Protein AF-A0A1B9SFM1-F1 (afdb_monomer_lite)

Structure (mmCIF, N/CA/C/O backbone):
data_AF-A0A1B9SFM1-F1
#
_entry.id   AF-A0A1B9SFM1-F1
#
loop_
_atom_site.group_PDB
_atom_site.id
_atom_site.type_symbol
_atom_site.label_atom_id
_atom_site.label_alt_id
_atom_site.label_comp_id
_atom_site.label_asym_id
_atom_site.label_entity_id
_atom_site.label_seq_id
_atom_site.pdbx_PDB_ins_code
_atom_site.Cartn_x
_atom_site.Cartn_y
_atom_site.Cartn_z
_atom_site.occupancy
_atom_site.B_iso_or_equiv
_atom_site.auth_seq_id
_atom_site.auth_comp_id
_atom_site.auth_asym_id
_atom_site.auth_atom_id
_atom_site.pdbx_PDB_model_num
ATOM 1 N N . MET A 1 1 ? 31.042 -13.560 -20.410 1.00 67.19 1 MET A N 1
ATOM 2 C CA . MET A 1 1 ? 30.316 -13.200 -19.174 1.00 67.19 1 MET A CA 1
ATOM 3 C C . MET A 1 1 ? 29.667 -11.854 -19.402 1.00 67.19 1 MET A C 1
ATOM 5 O O . MET A 1 1 ? 30.381 -10.894 -19.670 1.00 67.19 1 MET A O 1
ATOM 9 N N . ILE A 1 2 ? 28.341 -11.793 -19.347 1.00 77.81 2 ILE A N 1
ATOM 10 C CA . ILE A 1 2 ? 27.628 -10.525 -19.481 1.00 77.81 2 ILE A CA 1
ATOM 11 C C . ILE A 1 2 ? 27.654 -9.755 -18.160 1.00 77.81 2 ILE A C 1
ATOM 13 O O . ILE A 1 2 ? 27.428 -10.318 -17.088 1.00 77.81 2 ILE A O 1
ATOM 17 N N . ASN A 1 3 ? 27.906 -8.449 -18.238 1.00 79.50 3 ASN A N 1
ATOM 18 C CA . ASN A 1 3 ? 27.821 -7.561 -17.091 1.00 79.50 3 ASN A CA 1
ATOM 19 C C . ASN A 1 3 ? 26.447 -6.874 -17.039 1.00 79.50 3 ASN A C 1
ATOM 21 O O . ASN A 1 3 ? 26.189 -5.931 -17.780 1.00 79.50 3 ASN A O 1
ATOM 25 N N . VAL A 1 4 ? 25.582 -7.326 -16.129 1.00 80.69 4 VAL A N 1
ATOM 26 C CA . VAL A 1 4 ? 24.249 -6.737 -15.886 1.00 80.69 4 VAL A CA 1
ATOM 27 C C . VAL A 1 4 ? 24.210 -5.824 -14.656 1.00 80.69 4 VAL A C 1
ATOM 29 O O . VAL A 1 4 ? 23.138 -5.405 -14.230 1.00 80.69 4 VAL A O 1
ATOM 32 N N . SER A 1 5 ? 25.363 -5.496 -14.062 1.00 80.75 5 SER A N 1
ATOM 33 C CA . SER A 1 5 ? 25.424 -4.677 -12.838 1.00 80.75 5 SER A CA 1
ATOM 34 C C . SER A 1 5 ? 24.881 -3.252 -13.022 1.00 80.75 5 SER A C 1
ATOM 36 O O . SER A 1 5 ? 24.390 -2.665 -12.061 1.00 80.75 5 SER A O 1
ATOM 38 N N . GLY A 1 6 ? 24.881 -2.728 -14.255 1.00 82.44 6 GLY A N 1
ATOM 39 C CA . GLY A 1 6 ? 24.224 -1.463 -14.612 1.00 82.44 6 GLY A CA 1
ATOM 40 C C . GLY A 1 6 ? 22.688 -1.509 -14.586 1.00 82.44 6 GLY A C 1
ATOM 41 O O . GLY A 1 6 ? 22.049 -0.458 -14.613 1.00 82.44 6 GLY A O 1
ATOM 42 N N . PHE A 1 7 ? 22.091 -2.703 -14.488 1.00 88.50 7 PHE A N 1
ATOM 43 C CA . PHE A 1 7 ? 20.642 -2.937 -14.498 1.00 88.50 7 PHE A CA 1
ATOM 44 C C . PHE A 1 7 ? 20.232 -3.773 -13.274 1.00 88.50 7 PHE A C 1
ATOM 46 O O . PHE A 1 7 ? 19.912 -4.959 -13.392 1.00 88.50 7 PHE A O 1
ATOM 53 N N . PRO A 1 8 ? 20.287 -3.201 -12.059 1.00 86.75 8 PRO A N 1
ATOM 54 C CA . PRO A 1 8 ? 20.156 -3.966 -10.820 1.00 86.75 8 PRO A CA 1
ATOM 55 C C . PRO A 1 8 ? 18.797 -4.665 -10.654 1.00 86.75 8 PRO A C 1
ATOM 57 O O . PRO A 1 8 ? 18.738 -5.746 -10.062 1.00 86.75 8 PRO A O 1
ATOM 60 N N . LEU A 1 9 ? 17.695 -4.102 -11.168 1.00 87.81 9 LEU A N 1
ATOM 61 C CA . LEU A 1 9 ? 16.378 -4.747 -11.099 1.00 87.81 9 LEU A CA 1
ATOM 62 C C . LEU A 1 9 ? 16.277 -5.908 -12.093 1.00 87.81 9 LEU A C 1
ATOM 64 O O . LEU A 1 9 ? 15.710 -6.953 -11.758 1.00 87.81 9 LEU A O 1
ATOM 68 N N . CYS A 1 10 ? 16.862 -5.748 -13.279 1.00 88.56 10 CYS A N 1
ATOM 69 C CA . CYS A 1 10 ? 16.980 -6.817 -14.269 1.00 88.56 10 CYS A CA 1
ATOM 70 C C . CYS A 1 10 ? 17.869 -7.957 -13.748 1.00 88.56 10 CYS A C 1
ATOM 72 O O . CYS A 1 10 ? 17.460 -9.116 -13.772 1.00 88.56 10 CYS A O 1
ATOM 74 N N . ALA A 1 11 ? 19.030 -7.631 -13.171 1.00 88.62 11 ALA A N 1
ATOM 75 C CA . ALA A 1 11 ? 19.948 -8.592 -12.561 1.00 88.62 11 ALA A CA 1
ATOM 76 C C . ALA A 1 11 ? 19.269 -9.417 -11.458 1.00 88.62 11 ALA A C 1
ATOM 78 O O . ALA A 1 11 ? 19.386 -10.643 -11.425 1.00 88.62 11 ALA A O 1
ATOM 79 N N . LYS A 1 12 ? 18.489 -8.760 -10.590 1.00 87.12 12 LYS A N 1
ATOM 80 C CA . LYS A 1 12 ? 17.717 -9.433 -9.539 1.00 87.12 12 LYS A CA 1
ATOM 81 C C . LYS A 1 12 ? 16.705 -10.429 -10.113 1.00 87.12 12 LYS A C 1
ATOM 83 O O . LYS A 1 12 ? 16.566 -11.525 -9.579 1.00 87.12 12 LYS A O 1
ATOM 88 N N . ARG A 1 13 ? 15.997 -10.075 -11.191 1.00 88.19 13 ARG A N 1
ATOM 89 C CA . ARG A 1 13 ? 15.049 -10.988 -11.860 1.00 88.19 13 ARG A CA 1
ATOM 90 C C . ARG A 1 13 ? 15.750 -12.189 -12.484 1.00 88.19 13 ARG A C 1
ATOM 92 O O . ARG A 1 13 ? 15.337 -13.317 -12.237 1.00 88.19 13 ARG A O 1
ATOM 99 N N . LEU A 1 14 ? 16.845 -11.953 -13.200 1.00 88.38 14 LEU A N 1
ATOM 100 C CA . LEU A 1 14 ? 17.665 -13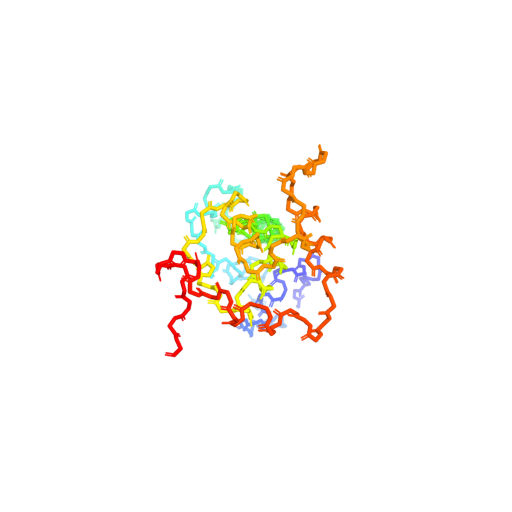.011 -13.794 1.00 88.38 14 LEU A CA 1
ATOM 101 C C . LEU A 1 14 ? 18.192 -13.987 -12.732 1.00 88.38 14 LEU A C 1
ATOM 103 O O . LEU A 1 14 ? 18.195 -15.198 -12.947 1.00 88.38 1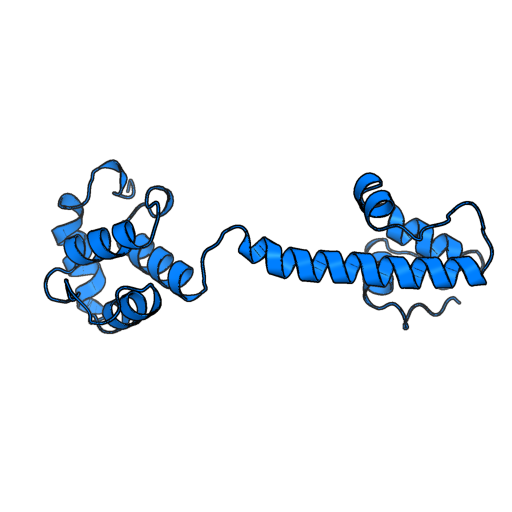4 LEU A O 1
ATOM 107 N N . GLN A 1 15 ? 18.562 -13.480 -11.553 1.00 87.50 15 GLN A N 1
ATOM 108 C CA . GLN A 1 15 ? 18.954 -14.314 -10.417 1.00 87.50 15 GLN A CA 1
ATOM 109 C C . GLN A 1 15 ? 17.805 -15.214 -9.931 1.00 87.50 15 GLN A C 1
ATOM 111 O O . GLN A 1 15 ? 18.026 -16.400 -9.688 1.00 87.50 15 GLN A O 1
ATOM 116 N N . PHE A 1 16 ? 16.579 -14.688 -9.817 1.00 85.25 16 PHE A N 1
ATOM 117 C CA . PHE A 1 16 ? 15.404 -15.492 -9.444 1.00 85.25 16 PHE A CA 1
ATOM 118 C C . PHE A 1 16 ? 15.078 -16.574 -10.475 1.00 85.25 16 PHE A C 1
ATOM 120 O O . PHE A 1 16 ? 14.737 -17.692 -10.095 1.00 85.25 16 PHE A O 1
ATOM 127 N N . GLN A 1 17 ? 15.249 -16.268 -11.760 1.00 83.25 17 GLN A N 1
ATOM 128 C CA . GLN A 1 17 ? 15.082 -17.218 -12.861 1.00 83.25 17 GLN A CA 1
ATOM 129 C C . GLN A 1 17 ? 16.256 -18.205 -12.990 1.00 83.25 17 GLN A C 1
ATOM 131 O O . GLN A 1 17 ? 16.238 -19.075 -13.857 1.00 83.25 17 GLN A O 1
ATOM 136 N N . ARG A 1 18 ? 17.282 -18.097 -12.128 1.00 84.69 18 ARG A N 1
ATOM 137 C CA . ARG A 1 18 ? 18.510 -18.910 -12.166 1.00 84.69 18 ARG A CA 1
ATOM 138 C C . ARG A 1 18 ? 19.228 -18.839 -13.523 1.00 84.69 18 ARG A C 1
ATOM 140 O O . ARG A 1 18 ? 19.833 -19.819 -13.960 1.00 84.69 18 ARG A O 1
ATOM 147 N N . ALA A 1 19 ? 19.176 -17.680 -14.181 1.00 83.12 19 ALA A N 1
ATOM 148 C CA . ALA A 1 19 ? 19.835 -17.462 -15.462 1.00 83.12 19 ALA A CA 1
ATOM 149 C C . ALA A 1 19 ? 21.360 -17.619 -15.332 1.00 83.12 19 ALA A C 1
ATOM 151 O O . ALA A 1 19 ? 21.994 -17.077 -14.421 1.00 83.12 19 ALA A O 1
ATOM 152 N N . LYS A 1 20 ? 21.970 -18.353 -16.267 1.00 84.94 20 LYS A N 1
ATOM 153 C CA . LYS A 1 20 ? 23.420 -18.586 -16.303 1.00 84.94 20 LYS A CA 1
ATOM 154 C C . LYS A 1 20 ? 24.131 -17.442 -17.031 1.00 84.94 20 LYS A C 1
ATOM 156 O O . LYS A 1 20 ? 24.440 -17.545 -18.209 1.00 84.94 20 LYS A O 1
ATOM 161 N N . LEU A 1 21 ? 24.436 -16.358 -16.318 1.00 82.38 21 LEU A N 1
ATOM 162 C CA . LEU A 1 21 ? 25.107 -15.165 -16.880 1.00 82.38 21 LEU A CA 1
ATOM 163 C C . LEU A 1 21 ? 26.570 -15.402 -17.314 1.00 82.38 21 LEU A C 1
ATOM 165 O O . LEU A 1 21 ? 27.177 -14.581 -18.008 1.00 82.38 21 LEU A O 1
ATOM 169 N N . ASN A 1 22 ? 27.139 -16.533 -16.898 1.00 82.88 22 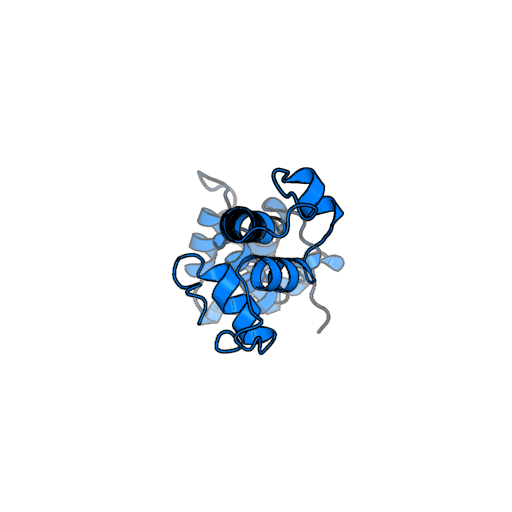ASN A N 1
ATOM 170 C CA . ASN A 1 22 ? 28.489 -16.959 -17.263 1.00 82.88 22 ASN A CA 1
ATOM 171 C C . ASN A 1 22 ? 28.517 -17.803 -18.547 1.00 82.88 22 ASN A C 1
ATOM 173 O O . ASN A 1 22 ? 29.602 -18.130 -19.019 1.00 82.88 22 ASN A O 1
ATOM 177 N N . ASP A 1 23 ? 27.354 -18.158 -19.097 1.00 82.88 23 ASP A N 1
ATOM 178 C CA . ASP A 1 23 ? 27.246 -18.906 -20.347 1.00 82.88 23 ASP A CA 1
ATOM 179 C C . ASP A 1 23 ? 27.644 -18.020 -21.541 1.00 82.88 23 ASP A C 1
ATOM 181 O O . ASP A 1 23 ? 27.275 -16.846 -21.607 1.00 82.88 23 ASP A O 1
ATOM 185 N N . GLY A 1 24 ? 28.411 -18.573 -22.482 1.00 77.31 24 GLY A N 1
ATOM 186 C CA . GLY A 1 24 ? 28.831 -17.875 -23.699 1.00 77.31 24 GLY A CA 1
ATOM 187 C C . GLY A 1 24 ? 27.667 -17.553 -24.639 1.00 77.31 24 GLY A C 1
ATOM 188 O O . GLY A 1 24 ? 27.755 -16.591 -25.395 1.00 77.31 24 GLY A O 1
ATOM 189 N N . GLY A 1 25 ? 26.563 -18.305 -24.553 1.00 80.81 25 GLY A N 1
ATOM 190 C CA . GLY A 1 25 ? 25.331 -18.021 -25.298 1.00 80.81 25 GLY A CA 1
ATOM 191 C C . GLY A 1 25 ? 24.449 -16.933 -24.673 1.00 80.81 25 GLY A C 1
ATOM 192 O O . GLY A 1 25 ? 23.492 -16.484 -25.301 1.00 80.81 25 GLY A O 1
ATOM 193 N N . MET A 1 26 ? 24.750 -16.494 -23.445 1.00 84.94 26 MET A N 1
ATOM 194 C CA . MET A 1 26 ? 23.947 -15.508 -22.721 1.00 84.94 26 MET A CA 1
ATOM 195 C C . MET A 1 26 ? 24.356 -14.078 -23.101 1.00 84.94 26 MET A C 1
ATOM 197 O O . MET A 1 26 ? 25.129 -13.422 -22.398 1.00 84.94 26 MET A O 1
ATOM 201 N N . THR A 1 27 ? 23.831 -13.607 -24.232 1.00 89.50 27 THR A N 1
ATOM 202 C CA . THR A 1 27 ? 24.006 -12.231 -24.730 1.00 89.50 27 THR A CA 1
ATOM 203 C C . THR A 1 27 ? 23.105 -11.237 -23.993 1.00 89.50 27 THR A C 1
ATOM 205 O O . THR A 1 27 ? 22.178 -11.632 -23.275 1.00 89.50 27 THR A O 1
ATOM 208 N N . ALA A 1 28 ? 23.327 -9.930 -24.184 1.00 88.56 28 ALA A N 1
ATOM 209 C CA . ALA A 1 28 ? 22.453 -8.911 -23.592 1.00 88.56 28 ALA A CA 1
ATOM 210 C C . ALA A 1 28 ? 21.019 -9.015 -24.099 1.00 88.56 28 ALA A C 1
ATOM 212 O O . ALA A 1 28 ? 20.074 -8.809 -23.337 1.00 88.56 28 ALA A O 1
ATOM 213 N N . TYR A 1 29 ? 20.864 -9.418 -25.358 1.00 90.75 29 TYR A N 1
ATOM 214 C CA . TYR A 1 29 ? 19.567 -9.711 -25.944 1.00 90.75 29 TYR A CA 1
ATOM 215 C C . TYR A 1 29 ? 18.856 -10.853 -25.204 1.00 90.75 29 TYR A C 1
ATOM 217 O O . TYR A 1 29 ? 17.735 -10.673 -24.733 1.00 90.75 29 TYR A O 1
ATOM 225 N N . TRP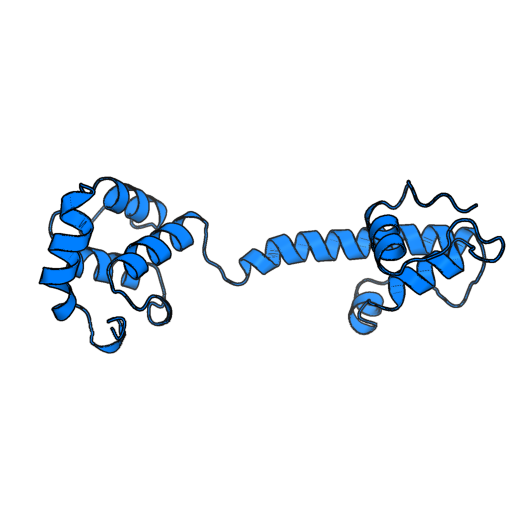 A 1 30 ? 19.511 -12.005 -25.020 1.00 90.69 30 TRP A N 1
ATOM 226 C CA . TRP A 1 30 ? 18.896 -13.148 -24.332 1.00 90.69 30 TRP A CA 1
ATOM 227 C C . TRP A 1 30 ? 18.588 -12.858 -22.862 1.00 90.69 30 TRP A C 1
ATOM 229 O O . TRP A 1 30 ? 17.543 -13.270 -22.356 1.00 90.69 30 TRP A O 1
ATOM 239 N N . ALA A 1 31 ? 19.443 -12.083 -22.193 1.00 89.69 31 ALA A N 1
ATOM 240 C CA . ALA A 1 31 ? 19.162 -11.587 -20.853 1.00 89.69 31 ALA A CA 1
ATOM 241 C C . ALA A 1 31 ? 17.915 -10.679 -20.828 1.00 89.69 31 ALA A C 1
ATOM 243 O O . ALA A 1 31 ? 17.077 -10.818 -19.937 1.00 89.69 31 ALA A O 1
ATOM 244 N N . ALA A 1 32 ? 17.749 -9.784 -21.807 1.00 90.88 32 ALA A N 1
ATOM 245 C CA . ALA A 1 32 ? 16.560 -8.941 -21.917 1.00 90.88 32 ALA A CA 1
ATOM 246 C C . ALA A 1 32 ? 15.286 -9.760 -22.169 1.00 90.88 32 ALA A C 1
ATOM 248 O O . ALA A 1 32 ? 14.268 -9.514 -21.522 1.00 90.88 32 ALA A O 1
ATOM 249 N N . VAL A 1 33 ? 15.350 -10.760 -23.053 1.00 90.12 33 VAL A N 1
ATOM 250 C CA . VAL A 1 33 ? 14.233 -11.679 -23.329 1.00 90.12 33 VAL A CA 1
ATOM 251 C C . VAL A 1 33 ? 13.823 -12.431 -22.063 1.00 90.12 33 VAL A C 1
ATOM 253 O O . VAL A 1 33 ? 12.643 -12.461 -21.724 1.00 90.12 33 VAL A O 1
ATOM 256 N N . ALA A 1 34 ? 14.785 -12.968 -21.308 1.00 89.94 34 ALA A N 1
ATOM 257 C CA . ALA A 1 34 ? 14.504 -13.657 -20.049 1.00 89.94 34 ALA A CA 1
ATOM 258 C C . ALA A 1 34 ? 13.838 -12.730 -19.013 1.00 89.94 34 ALA A C 1
ATOM 260 O O . ALA A 1 34 ? 12.858 -13.106 -18.370 1.00 89.94 34 ALA A O 1
ATOM 261 N N . VAL A 1 35 ? 14.305 -11.481 -18.890 1.00 88.69 35 VAL A N 1
ATOM 262 C CA . VAL A 1 35 ? 13.676 -10.481 -18.008 1.00 88.69 35 VAL A CA 1
ATOM 263 C C . VAL A 1 35 ? 12.248 -10.152 -18.450 1.00 88.69 35 VAL A C 1
ATOM 265 O O . VAL A 1 35 ? 11.383 -9.967 -17.589 1.00 88.69 35 VAL A O 1
ATOM 268 N N . ALA A 1 36 ? 12.009 -10.060 -19.760 1.00 88.12 36 ALA A N 1
ATOM 269 C CA . ALA A 1 36 ? 10.716 -9.714 -20.337 1.00 88.12 36 ALA A CA 1
ATOM 270 C C . ALA A 1 36 ? 9.685 -10.850 -20.264 1.00 88.12 36 ALA A C 1
ATOM 272 O O . ALA A 1 36 ? 8.501 -10.553 -20.175 1.00 88.12 36 ALA A O 1
ATOM 273 N N . ALA A 1 37 ? 10.114 -12.115 -20.224 1.00 87.31 37 ALA A N 1
ATOM 274 C CA . ALA A 1 37 ? 9.230 -13.286 -20.259 1.00 87.31 37 ALA A CA 1
ATOM 275 C C . ALA A 1 37 ? 8.151 -13.316 -19.154 1.00 87.31 37 ALA A C 1
ATOM 277 O O . ALA A 1 37 ? 7.063 -13.837 -19.371 1.00 87.31 37 ALA A O 1
ATOM 278 N N . ASP A 1 38 ? 8.435 -12.736 -17.982 1.00 77.00 38 ASP A N 1
ATOM 279 C CA . ASP A 1 38 ? 7.494 -12.661 -16.850 1.00 77.00 38 ASP A CA 1
ATOM 280 C C . ASP A 1 38 ? 6.765 -11.303 -16.757 1.00 77.00 38 ASP A C 1
ATOM 282 O O . ASP A 1 38 ? 6.219 -10.940 -15.704 1.00 77.00 38 ASP A O 1
ATOM 286 N N . LEU A 1 39 ? 6.850 -10.476 -17.799 1.00 84.88 39 LEU A N 1
ATOM 287 C CA . LEU A 1 39 ? 6.207 -9.169 -17.871 1.00 84.88 39 LEU A CA 1
ATOM 288 C C . LEU A 1 39 ? 5.001 -9.234 -18.808 1.00 84.88 39 LEU A C 1
ATOM 290 O O . LEU A 1 39 ? 4.911 -10.065 -19.695 1.00 84.88 39 LEU A O 1
ATOM 294 N N . ASP A 1 40 ? 4.041 -8.358 -18.547 1.00 82.75 40 ASP A N 1
ATOM 295 C CA . ASP A 1 40 ? 2.792 -8.296 -19.295 1.00 82.75 40 ASP A CA 1
ATOM 296 C C . ASP A 1 40 ? 3.014 -7.553 -20.620 1.00 82.75 40 ASP A C 1
ATOM 298 O O . ASP A 1 40 ? 3.376 -6.369 -20.600 1.00 82.75 40 ASP A O 1
ATOM 302 N N . ASP A 1 41 ? 2.796 -8.248 -21.737 1.00 80.06 41 ASP A N 1
ATOM 303 C CA . ASP A 1 41 ? 2.995 -7.739 -23.096 1.00 80.06 41 ASP A CA 1
ATOM 304 C C . ASP A 1 41 ? 2.219 -6.444 -23.352 1.00 80.06 41 ASP A C 1
ATOM 306 O O . ASP A 1 41 ? 2.791 -5.489 -23.877 1.00 80.06 41 ASP A O 1
ATOM 310 N N . GLU A 1 42 ? 0.965 -6.336 -22.895 1.00 79.19 42 GLU A N 1
ATOM 311 C CA . GLU A 1 42 ? 0.165 -5.117 -23.078 1.00 79.19 42 GLU A CA 1
ATOM 312 C C . GLU A 1 42 ? 0.821 -3.920 -22.382 1.00 79.19 42 GLU A C 1
ATOM 314 O O . GLU A 1 42 ? 0.844 -2.802 -22.905 1.00 79.19 42 GLU A O 1
ATOM 319 N N . LYS A 1 43 ? 1.409 -4.150 -21.203 1.00 79.50 43 LYS A N 1
ATOM 320 C CA . LYS A 1 43 ? 2.100 -3.103 -20.440 1.00 79.50 43 LYS A CA 1
ATOM 321 C C . LYS A 1 43 ? 3.441 -2.731 -21.061 1.00 79.50 43 LYS A C 1
ATOM 323 O O . LYS A 1 43 ? 3.819 -1.560 -21.008 1.00 79.50 43 LYS A O 1
ATOM 328 N N . LEU A 1 44 ? 4.159 -3.696 -21.632 1.00 80.12 44 LEU A N 1
ATOM 329 C CA . LEU A 1 44 ? 5.388 -3.430 -22.378 1.00 80.12 44 LEU A CA 1
ATOM 330 C C . LEU A 1 44 ? 5.087 -2.601 -23.632 1.00 80.12 44 LEU A C 1
ATOM 332 O O . LEU A 1 44 ? 5.754 -1.591 -23.864 1.00 80.12 44 LEU A O 1
ATOM 336 N N . THR A 1 45 ? 4.038 -2.952 -24.381 1.00 82.75 45 THR A N 1
ATOM 337 C CA . THR A 1 45 ? 3.578 -2.189 -25.549 1.00 82.75 45 THR A CA 1
ATOM 338 C C . THR A 1 45 ? 3.182 -0.762 -25.169 1.00 82.75 45 THR A C 1
ATOM 340 O O . THR A 1 45 ? 3.635 0.180 -25.815 1.00 82.75 45 THR A O 1
ATOM 343 N N . GLN A 1 46 ? 2.411 -0.576 -24.092 1.00 80.56 46 GLN A N 1
ATOM 344 C CA . GLN A 1 46 ? 2.022 0.756 -23.601 1.00 80.56 46 GLN A CA 1
ATOM 345 C C . GLN A 1 46 ? 3.219 1.608 -23.158 1.00 80.56 46 GLN A C 1
ATOM 347 O O . GLN A 1 46 ? 3.225 2.820 -23.361 1.00 80.56 46 GLN A O 1
ATOM 352 N N . PHE A 1 47 ? 4.232 0.997 -22.537 1.00 81.75 47 PHE A N 1
ATOM 353 C CA . PHE A 1 47 ? 5.440 1.708 -22.109 1.00 81.75 47 PHE A CA 1
ATOM 354 C C . PHE A 1 47 ? 6.341 2.105 -23.287 1.00 81.75 47 PHE A C 1
ATOM 356 O O . PHE A 1 47 ? 7.053 3.115 -23.219 1.00 81.75 47 PHE A O 1
ATOM 363 N N . GLY A 1 48 ? 6.299 1.317 -24.363 1.00 82.56 48 GLY A N 1
ATOM 364 C CA . GLY A 1 48 ? 6.976 1.585 -25.623 1.00 82.56 48 GLY A CA 1
ATOM 365 C C . GLY A 1 48 ? 8.507 1.539 -25.552 1.00 82.56 48 GLY A C 1
ATOM 366 O O . GLY A 1 48 ? 9.137 1.526 -24.487 1.00 82.56 48 GLY A O 1
ATOM 367 N N . GLY A 1 49 ? 9.125 1.549 -26.736 1.00 80.06 49 GLY A N 1
ATOM 368 C CA . GLY A 1 49 ? 10.584 1.559 -26.883 1.00 80.06 49 GLY A CA 1
ATOM 369 C C . GLY A 1 49 ? 11.250 0.188 -26.739 1.00 80.06 49 GLY A C 1
ATOM 370 O O . GLY A 1 49 ? 12.442 0.132 -26.450 1.00 80.06 49 GLY A O 1
ATOM 371 N N . PHE A 1 50 ? 10.501 -0.901 -26.931 1.00 87.81 50 PHE A N 1
ATOM 372 C CA . PHE A 1 50 ? 11.046 -2.255 -27.019 1.00 87.81 50 PHE A CA 1
ATOM 373 C C . PHE A 1 50 ? 11.046 -2.719 -28.475 1.00 87.81 50 PHE A C 1
ATOM 375 O O . PHE A 1 50 ? 10.000 -2.737 -29.119 1.00 87.81 50 PHE A O 1
ATOM 382 N N . ASN A 1 51 ? 12.213 -3.105 -28.987 1.00 86.12 51 ASN A N 1
ATOM 383 C CA . ASN A 1 51 ? 12.353 -3.743 -30.291 1.00 86.12 51 ASN A CA 1
ATOM 384 C C . ASN A 1 51 ? 13.031 -5.103 -30.109 1.00 86.12 51 ASN A C 1
ATOM 386 O O . ASN A 1 51 ? 14.245 -5.162 -29.963 1.00 86.12 51 ASN A O 1
ATOM 390 N N . PHE A 1 52 ? 12.260 -6.189 -30.114 1.00 87.56 52 PHE A N 1
ATOM 391 C CA . PHE A 1 52 ? 12.805 -7.546 -29.984 1.00 87.56 52 PHE A CA 1
ATOM 392 C C . PHE A 1 52 ? 13.192 -8.186 -31.327 1.00 87.56 52 PHE A C 1
ATOM 394 O O . PHE A 1 52 ? 13.731 -9.291 -31.327 1.00 87.56 52 PHE A O 1
ATOM 401 N N . ASN A 1 53 ? 12.958 -7.500 -32.454 1.00 88.88 53 ASN A N 1
ATOM 402 C CA . ASN A 1 53 ? 13.286 -8.002 -33.794 1.00 88.88 53 ASN A CA 1
ATOM 403 C C . ASN A 1 53 ? 14.778 -7.860 -34.137 1.00 88.88 53 ASN A C 1
ATOM 405 O O . ASN A 1 53 ? 15.261 -8.527 -35.046 1.00 88.88 53 ASN A O 1
ATOM 409 N N . ASP A 1 54 ? 15.505 -6.991 -33.429 1.00 88.81 54 ASP A N 1
ATOM 410 C CA . ASP A 1 54 ? 16.955 -6.844 -33.561 1.00 88.81 54 ASP A CA 1
ATOM 411 C C . ASP A 1 54 ? 17.667 -7.603 -32.429 1.00 88.81 54 ASP A C 1
ATOM 413 O O . ASP A 1 54 ? 17.506 -7.284 -31.252 1.00 88.81 54 ASP A O 1
ATOM 417 N N . MET A 1 55 ? 18.464 -8.612 -32.782 1.00 91.44 55 MET A N 1
ATOM 418 C CA . MET A 1 55 ? 19.206 -9.445 -31.826 1.00 91.44 55 MET A CA 1
ATOM 419 C C . MET A 1 55 ? 20.631 -8.939 -31.551 1.00 91.44 55 MET A C 1
ATOM 421 O O . MET A 1 55 ? 21.436 -9.658 -30.956 1.00 91.44 55 MET A O 1
ATOM 425 N N . SER A 1 56 ? 20.972 -7.727 -31.997 1.00 89.50 56 SER A N 1
ATOM 426 C CA . SER A 1 56 ? 22.286 -7.129 -31.766 1.00 89.50 56 SER A CA 1
ATOM 427 C C . SER A 1 56 ? 22.575 -6.899 -30.277 1.00 89.50 56 SER A C 1
ATOM 429 O O . SER A 1 56 ? 21.678 -6.661 -29.464 1.00 89.50 56 SER A O 1
ATOM 431 N N . GLU A 1 57 ? 23.857 -6.936 -29.907 1.00 86.06 57 GLU A N 1
ATOM 432 C CA . GLU A 1 57 ? 24.289 -6.705 -28.522 1.00 86.06 57 GLU A CA 1
ATOM 433 C C . GLU A 1 57 ? 23.963 -5.273 -28.055 1.00 86.06 57 GLU A C 1
ATOM 435 O O . GLU A 1 57 ? 23.528 -5.074 -26.920 1.00 86.06 57 GLU A O 1
ATOM 440 N N . ASP A 1 58 ? 24.092 -4.285 -28.948 1.00 88.12 58 ASP A N 1
ATOM 441 C CA . ASP A 1 58 ? 23.718 -2.888 -28.687 1.00 88.12 58 ASP A CA 1
ATOM 442 C C . ASP A 1 58 ? 22.218 -2.752 -28.383 1.00 88.12 58 ASP A C 1
ATOM 444 O O . ASP A 1 58 ? 21.824 -2.114 -27.401 1.00 88.12 58 ASP A O 1
ATOM 448 N N . ASN A 1 59 ? 21.367 -3.423 -29.166 1.00 88.31 59 ASN A N 1
ATOM 449 C CA . ASN A 1 59 ? 19.939 -3.455 -28.884 1.00 88.31 59 ASN A CA 1
ATOM 450 C C . ASN A 1 59 ? 19.627 -4.215 -27.586 1.00 88.31 59 ASN A C 1
ATOM 452 O O . ASN A 1 59 ? 18.804 -3.757 -26.797 1.00 88.31 59 ASN A O 1
ATOM 456 N N . GLY A 1 60 ? 20.334 -5.309 -27.293 1.00 87.44 60 GLY A N 1
ATOM 457 C CA . GLY A 1 60 ? 20.222 -6.026 -26.021 1.00 87.44 60 GLY A CA 1
ATOM 458 C C . GLY A 1 60 ? 20.464 -5.129 -24.800 1.00 87.44 60 GLY A C 1
ATOM 459 O O . GLY A 1 60 ? 19.682 -5.142 -23.848 1.00 87.44 60 GLY A O 1
ATOM 460 N N . GLN A 1 61 ? 21.494 -4.280 -24.846 1.00 89.06 61 GLN A N 1
ATOM 461 C CA . GLN A 1 61 ? 21.780 -3.301 -23.789 1.00 89.06 61 GLN A CA 1
ATOM 462 C C . GLN A 1 61 ? 20.677 -2.238 -23.668 1.00 89.06 61 GLN A C 1
ATOM 464 O O . GLN A 1 61 ? 20.249 -1.901 -22.559 1.00 89.06 61 GLN A O 1
ATOM 469 N N . LYS A 1 62 ? 20.159 -1.741 -24.799 1.00 89.75 62 LYS A N 1
ATOM 470 C CA . LYS A 1 62 ? 19.027 -0.796 -24.826 1.00 89.75 62 LYS A CA 1
ATOM 471 C C . LYS A 1 62 ? 17.761 -1.410 -24.232 1.00 89.75 62 LYS A C 1
ATOM 473 O O . LYS A 1 62 ? 17.093 -0.761 -23.424 1.00 89.75 62 LYS A O 1
ATOM 478 N N . LEU A 1 63 ? 17.460 -2.662 -24.577 1.00 90.94 63 LEU A N 1
ATOM 479 C CA . LEU A 1 63 ? 16.329 -3.411 -24.034 1.00 90.94 63 LEU A CA 1
ATOM 480 C C . LEU A 1 63 ? 16.461 -3.582 -22.518 1.00 90.94 63 LEU A C 1
ATOM 482 O O . LEU A 1 63 ? 15.516 -3.261 -21.801 1.00 90.94 63 LEU A O 1
ATOM 486 N N . LEU A 1 64 ? 17.627 -3.998 -22.009 1.00 90.38 64 LEU A N 1
ATOM 487 C CA . LEU A 1 64 ? 17.876 -4.096 -20.564 1.00 90.38 64 LEU A CA 1
ATOM 488 C C . LEU A 1 64 ? 17.682 -2.749 -19.856 1.00 90.38 64 LEU A C 1
ATOM 490 O O . LEU A 1 64 ? 16.996 -2.682 -18.835 1.00 90.38 64 LEU A O 1
ATOM 494 N N . GLY A 1 65 ? 18.206 -1.659 -20.420 1.00 88.62 65 GLY A N 1
ATOM 495 C CA . GLY A 1 65 ? 18.005 -0.313 -19.881 1.00 88.62 65 GLY A CA 1
ATOM 496 C C . GLY A 1 65 ? 16.535 0.111 -19.856 1.00 88.62 65 GLY A C 1
ATOM 497 O O . GLY A 1 65 ? 16.065 0.698 -18.877 1.00 88.62 65 GLY A O 1
ATOM 498 N N . ARG A 1 66 ? 15.773 -0.219 -20.902 1.00 88.75 66 ARG A N 1
ATOM 499 C CA . ARG A 1 66 ? 14.345 0.108 -20.977 1.00 88.75 66 ARG A CA 1
ATOM 500 C C . ARG A 1 66 ? 13.507 -0.757 -20.037 1.00 88.75 66 ARG A C 1
ATOM 502 O O . ARG A 1 66 ? 12.598 -0.238 -19.391 1.00 88.75 66 ARG A O 1
ATOM 509 N N . LEU A 1 67 ? 13.842 -2.038 -19.894 1.00 90.25 67 LEU A N 1
ATOM 510 C CA . LEU A 1 67 ? 13.220 -2.952 -18.934 1.00 90.25 67 LEU A CA 1
ATOM 511 C C . LEU A 1 67 ? 13.495 -2.505 -17.496 1.00 90.25 67 LEU A C 1
ATOM 513 O O . LEU A 1 67 ? 12.583 -2.485 -16.674 1.00 90.25 67 LEU A O 1
ATOM 517 N N . GLU A 1 68 ? 14.713 -2.055 -17.196 1.00 89.31 68 GLU A N 1
ATOM 518 C CA . GLU A 1 68 ? 15.074 -1.475 -15.900 1.00 89.31 68 GLU A CA 1
ATOM 519 C C . GLU A 1 68 ? 14.193 -0.256 -15.575 1.00 89.31 68 GLU A C 1
ATOM 521 O O . GLU A 1 68 ? 13.644 -0.156 -14.473 1.00 89.31 68 GLU A O 1
ATOM 526 N N . GLN A 1 69 ? 13.994 0.643 -16.546 1.00 87.69 69 GLN A N 1
ATOM 527 C CA . GLN A 1 69 ? 13.088 1.788 -16.408 1.00 87.69 69 GLN A CA 1
ATOM 528 C C . GLN A 1 69 ? 11.631 1.352 -16.225 1.00 87.69 69 GLN A C 1
ATOM 530 O O . GLN A 1 69 ? 10.953 1.881 -15.347 1.00 87.69 69 GLN A O 1
ATOM 535 N N . PHE A 1 70 ? 11.157 0.376 -17.001 1.00 86.31 70 PHE A N 1
ATOM 536 C CA . PHE A 1 70 ? 9.801 -0.162 -16.892 1.00 86.31 70 PHE A CA 1
ATOM 537 C C . PHE A 1 70 ? 9.545 -0.784 -15.518 1.00 86.31 70 PHE A C 1
ATOM 539 O O . PHE A 1 70 ? 8.549 -0.470 -14.866 1.00 86.31 70 PHE A O 1
ATOM 546 N N . ILE A 1 71 ? 10.463 -1.620 -15.027 1.00 87.44 71 ILE A N 1
ATOM 547 C CA . ILE A 1 71 ? 10.348 -2.250 -13.708 1.00 87.44 71 ILE A CA 1
ATOM 548 C C . ILE A 1 71 ? 10.396 -1.177 -12.619 1.00 87.44 71 ILE A C 1
ATOM 550 O O . ILE A 1 71 ? 9.605 -1.231 -11.678 1.00 87.44 71 ILE A O 1
ATOM 554 N N . ARG A 1 72 ? 11.268 -0.171 -12.748 1.00 84.88 72 ARG A N 1
ATOM 555 C CA . ARG A 1 72 ? 11.349 0.952 -11.805 1.00 84.88 72 ARG A CA 1
ATOM 556 C C . ARG A 1 72 ? 10.071 1.785 -11.793 1.00 84.88 72 ARG A C 1
ATOM 558 O O . ARG A 1 72 ? 9.575 2.083 -10.711 1.00 84.88 72 ARG A O 1
ATOM 565 N N . ALA A 1 73 ? 9.510 2.105 -12.956 1.00 80.81 73 ALA A N 1
ATOM 566 C CA . ALA A 1 73 ? 8.232 2.799 -13.084 1.00 80.81 73 ALA A CA 1
ATOM 567 C C . ALA A 1 73 ? 7.090 1.952 -12.515 1.00 80.81 73 ALA A C 1
ATOM 569 O O . ALA A 1 73 ? 6.252 2.460 -11.783 1.00 80.81 73 ALA A O 1
ATOM 570 N N . GLY A 1 74 ? 7.096 0.641 -12.756 1.00 74.00 74 GLY A N 1
ATOM 571 C CA . GLY A 1 74 ? 6.164 -0.308 -12.160 1.00 74.00 74 GLY A CA 1
ATOM 572 C C . GLY A 1 74 ? 6.295 -0.405 -10.639 1.00 74.00 74 GLY A C 1
ATOM 573 O O . GLY A 1 74 ? 5.284 -0.537 -9.964 1.00 74.00 74 GLY A O 1
ATOM 574 N N . LEU A 1 75 ? 7.502 -0.307 -10.074 1.00 67.75 75 LEU A N 1
ATOM 575 C CA . LEU A 1 75 ? 7.737 -0.272 -8.626 1.00 67.75 75 LEU A CA 1
ATOM 576 C C . LEU A 1 75 ? 7.366 1.077 -8.007 1.00 67.75 75 LEU A C 1
ATOM 578 O O . LEU A 1 75 ? 6.797 1.095 -6.922 1.00 67.75 75 LEU A O 1
ATOM 582 N N . ALA A 1 76 ? 7.642 2.190 -8.686 1.00 60.69 76 ALA A N 1
ATOM 583 C CA . ALA A 1 76 ? 7.193 3.519 -8.282 1.00 60.69 76 ALA A CA 1
ATOM 584 C C . ALA A 1 76 ? 5.664 3.596 -8.317 1.00 60.69 76 ALA A C 1
ATOM 586 O O . ALA A 1 76 ? 5.049 4.015 -7.346 1.00 60.69 76 ALA A O 1
ATOM 587 N N . ASN A 1 77 ? 5.051 3.057 -9.371 1.00 55.59 77 ASN A N 1
ATOM 588 C CA . ASN A 1 77 ? 3.609 2.922 -9.499 1.00 55.59 77 ASN A CA 1
ATOM 589 C C . ASN A 1 77 ? 3.040 1.863 -8.562 1.00 55.59 77 ASN A C 1
ATOM 591 O O . ASN A 1 77 ? 1.889 1.992 -8.208 1.00 55.59 77 ASN A O 1
ATOM 595 N N . ARG A 1 78 ? 3.775 0.829 -8.132 1.00 51.72 78 ARG A N 1
ATOM 596 C CA . ARG A 1 78 ? 3.334 -0.096 -7.068 1.00 51.72 78 ARG A CA 1
ATOM 597 C C . ARG A 1 78 ? 3.516 0.490 -5.679 1.00 51.72 78 ARG A C 1
ATOM 599 O O . ARG A 1 78 ? 2.740 0.121 -4.820 1.00 51.72 78 ARG A O 1
ATOM 606 N N . LYS A 1 79 ? 4.471 1.393 -5.451 1.00 48.12 79 LYS A N 1
ATOM 607 C CA . LYS A 1 79 ? 4.498 2.234 -4.247 1.00 48.12 79 LYS A CA 1
ATOM 608 C C . LYS A 1 79 ? 3.309 3.202 -4.264 1.00 48.12 79 LYS A C 1
ATOM 610 O O . LYS A 1 79 ? 2.560 3.237 -3.304 1.00 48.12 79 LYS A O 1
ATOM 615 N N . ALA A 1 80 ? 3.045 3.842 -5.401 1.00 46.09 80 ALA A N 1
ATOM 616 C CA . ALA A 1 80 ? 1.882 4.710 -5.593 1.00 46.09 80 ALA A CA 1
ATOM 617 C C . ALA A 1 80 ? 0.541 3.950 -5.725 1.00 46.09 80 ALA A C 1
ATOM 619 O O . ALA A 1 80 ? -0.517 4.541 -5.575 1.00 46.09 80 ALA A O 1
ATOM 620 N N . LYS A 1 81 ? 0.547 2.639 -6.018 1.00 38.38 81 LYS A N 1
ATOM 621 C CA . LYS A 1 81 ? -0.641 1.758 -6.064 1.00 38.38 81 LYS A CA 1
ATOM 622 C C . LYS A 1 81 ? -0.780 0.873 -4.829 1.00 38.38 81 LYS A C 1
ATOM 624 O O . LYS A 1 81 ? -1.874 0.383 -4.585 1.00 38.38 81 LYS A O 1
ATOM 629 N N . SER A 1 82 ? 0.253 0.711 -4.002 1.00 37.62 82 SER A N 1
ATOM 630 C CA . SER A 1 82 ? 0.053 0.325 -2.601 1.00 37.62 82 SER A CA 1
ATOM 631 C C . SER A 1 82 ? -0.681 1.429 -1.843 1.00 37.62 82 SER A C 1
ATOM 633 O O . SER A 1 82 ? -1.353 1.130 -0.865 1.00 37.62 82 SER A O 1
ATOM 635 N N . ASP A 1 83 ? -0.662 2.659 -2.367 1.00 44.69 83 ASP A N 1
ATOM 636 C CA . ASP A 1 83 ? -1.557 3.740 -1.949 1.00 44.69 83 ASP A CA 1
ATOM 637 C C . ASP A 1 83 ? -2.974 3.630 -2.554 1.00 44.69 83 ASP A C 1
ATOM 639 O O . ASP A 1 83 ? -3.853 4.392 -2.181 1.00 44.69 83 ASP A O 1
ATOM 643 N N . VAL A 1 84 ? -3.263 2.670 -3.448 1.00 39.41 84 VAL A N 1
ATOM 644 C CA . VAL A 1 84 ? -4.601 2.498 -4.069 1.00 39.41 84 VAL A CA 1
ATOM 645 C C . VAL A 1 84 ? -5.532 1.587 -3.248 1.00 39.41 84 VAL A C 1
ATOM 647 O O . VAL A 1 84 ? -6.710 1.442 -3.564 1.00 39.41 84 VAL A O 1
ATOM 650 N N . SER A 1 85 ? -5.083 1.107 -2.084 1.00 44.84 85 SER A N 1
ATOM 651 C CA . SER A 1 85 ? -5.949 1.139 -0.899 1.00 44.84 85 SER A CA 1
ATOM 652 C C . SER A 1 85 ? -5.590 2.397 -0.111 1.00 44.84 85 SER A C 1
ATOM 654 O O . SER A 1 85 ? -4.734 2.326 0.766 1.00 44.84 85 SER A O 1
ATOM 656 N N . ASN A 1 86 ? -6.200 3.526 -0.489 1.00 46.97 86 ASN A N 1
ATOM 657 C CA . ASN A 1 86 ? -6.029 4.894 0.034 1.00 46.97 86 ASN A CA 1
ATOM 658 C C . ASN A 1 86 ? -6.205 4.970 1.562 1.00 46.97 86 ASN A C 1
ATOM 660 O O . ASN A 1 86 ? -7.197 5.477 2.067 1.00 46.97 86 ASN A O 1
ATOM 664 N N . VAL A 1 87 ? -5.264 4.420 2.317 1.00 54.78 87 VAL A N 1
ATOM 665 C CA . VAL A 1 87 ? -5.277 4.413 3.772 1.00 54.78 87 VAL A CA 1
ATOM 666 C C . VAL A 1 87 ? -3.903 4.897 4.188 1.00 54.78 87 VAL A C 1
ATOM 668 O O . VAL A 1 87 ? -2.942 4.130 4.244 1.00 54.78 87 VAL A O 1
ATOM 671 N N . THR A 1 88 ? -3.802 6.197 4.464 1.00 72.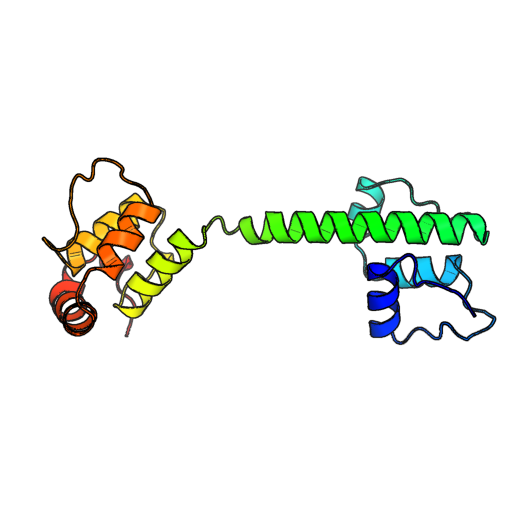00 88 THR A N 1
ATOM 672 C CA . THR A 1 88 ? -2.570 6.800 4.995 1.00 72.00 88 THR A CA 1
ATOM 673 C C . THR A 1 88 ? -2.072 6.012 6.217 1.00 72.00 88 THR A C 1
ATOM 675 O O . THR A 1 88 ? -2.849 5.340 6.899 1.00 72.00 88 THR A O 1
ATOM 678 N N . ALA A 1 89 ? -0.784 6.097 6.564 1.00 76.19 89 ALA A N 1
ATOM 679 C CA . ALA A 1 89 ? -0.267 5.448 7.780 1.00 76.19 89 ALA A CA 1
ATOM 680 C C . ALA A 1 89 ? -1.071 5.839 9.043 1.00 76.19 89 ALA A C 1
ATOM 682 O O . ALA A 1 89 ? -1.287 5.016 9.939 1.00 76.19 89 ALA A O 1
ATOM 683 N N . ALA A 1 90 ? -1.579 7.076 9.081 1.00 77.69 90 ALA A N 1
ATOM 684 C CA . ALA A 1 90 ? -2.481 7.554 10.121 1.00 77.69 90 ALA A CA 1
ATOM 685 C C . ALA A 1 90 ? -3.823 6.806 10.094 1.00 77.69 90 ALA A C 1
ATOM 687 O O . ALA A 1 90 ? -4.274 6.303 11.120 1.00 77.69 90 ALA A O 1
ATOM 688 N N . GLU A 1 91 ? -4.428 6.646 8.922 1.00 82.81 91 GLU A N 1
ATOM 689 C CA . GLU A 1 91 ? -5.698 5.937 8.775 1.00 82.81 91 GLU A CA 1
ATOM 690 C C . GLU A 1 91 ? -5.570 4.443 9.087 1.00 82.81 91 GLU A C 1
ATOM 692 O O . GLU A 1 91 ? -6.425 3.870 9.764 1.00 82.81 91 GLU A O 1
ATOM 697 N N . SER A 1 92 ? -4.453 3.827 8.698 1.00 85.69 92 SER A N 1
ATOM 698 C CA . SER A 1 92 ? -4.129 2.442 9.045 1.00 85.69 92 SER A CA 1
ATOM 699 C C . SER A 1 92 ? -4.029 2.285 10.560 1.00 85.69 92 SER A C 1
ATOM 701 O O . SER A 1 92 ? -4.555 1.326 11.124 1.00 85.69 92 SER A O 1
ATOM 703 N N . SER A 1 93 ? -3.425 3.267 11.234 1.00 86.69 93 SER A N 1
ATOM 704 C CA . SER A 1 93 ? -3.322 3.298 12.693 1.00 86.69 93 SER A CA 1
ATOM 705 C C . SER A 1 93 ? -4.693 3.432 13.362 1.00 86.69 93 SER A C 1
ATOM 707 O O . SER A 1 93 ? -4.979 2.693 14.305 1.00 86.69 93 SER A O 1
ATOM 709 N N . VAL A 1 94 ? -5.574 4.309 12.859 1.00 91.81 94 VAL A N 1
ATOM 710 C CA . VAL A 1 94 ? -6.954 4.440 13.364 1.00 91.81 94 VAL A CA 1
ATOM 711 C C . VAL A 1 94 ? -7.727 3.140 13.167 1.00 91.81 94 VAL A C 1
ATOM 713 O O . VAL A 1 94 ? -8.318 2.628 14.118 1.00 91.81 94 VAL A O 1
ATOM 716 N N . ARG A 1 95 ? -7.694 2.560 11.963 1.00 91.12 95 ARG A N 1
ATOM 717 C CA . ARG A 1 95 ? -8.395 1.306 11.656 1.00 91.12 95 ARG A CA 1
ATOM 718 C C . ARG A 1 95 ? -7.875 0.158 12.528 1.00 91.12 95 ARG A C 1
ATOM 720 O O . ARG A 1 95 ? -8.672 -0.567 13.118 1.00 91.12 95 ARG A O 1
ATOM 727 N N . ALA A 1 96 ? -6.563 0.023 12.706 1.00 90.12 96 ALA A N 1
ATOM 728 C CA . ALA A 1 96 ? -5.993 -0.983 13.604 1.00 90.12 96 ALA A CA 1
ATOM 729 C C . ALA A 1 96 ? -6.438 -0.778 15.065 1.00 90.12 96 ALA A C 1
ATOM 731 O O . ALA A 1 96 ? -6.786 -1.742 15.757 1.00 90.12 96 ALA A O 1
ATOM 732 N N . PHE A 1 97 ? -6.478 0.474 15.529 1.00 91.50 97 PHE A N 1
ATOM 733 C CA . PHE A 1 97 ? -6.917 0.819 16.880 1.00 91.50 97 PHE A CA 1
ATOM 734 C C . PHE A 1 97 ? -8.396 0.486 17.107 1.00 91.50 97 PHE A C 1
ATOM 736 O O . PHE A 1 97 ? -8.734 -0.172 18.093 1.00 91.50 97 PHE A O 1
ATOM 743 N N . LEU A 1 98 ? -9.277 0.894 16.189 1.00 93.44 98 LEU A N 1
ATOM 744 C CA . LEU A 1 98 ? -10.708 0.586 16.237 1.00 93.44 98 LEU A CA 1
ATOM 745 C C . LEU A 1 98 ? -10.948 -0.930 16.157 1.00 93.44 98 LEU A C 1
ATOM 747 O O . LEU A 1 98 ? -11.687 -1.485 16.972 1.00 93.44 98 LEU A O 1
ATOM 751 N N . GLY A 1 99 ? -10.262 -1.621 15.243 1.00 91.62 99 GLY A N 1
ATOM 752 C CA . GLY A 1 99 ? -10.359 -3.072 15.072 1.00 91.62 99 GLY A CA 1
ATOM 753 C C . GLY A 1 99 ? -9.979 -3.852 16.329 1.00 91.62 99 GLY A C 1
ATOM 754 O O . GLY A 1 99 ? -10.733 -4.714 16.781 1.00 91.62 99 GLY A O 1
ATOM 755 N N . SER A 1 100 ? -8.874 -3.471 16.973 1.00 90.06 100 SER A N 1
ATOM 756 C CA . SER A 1 100 ? -8.412 -4.080 18.232 1.00 90.06 100 SER A CA 1
ATOM 757 C C . SER A 1 100 ? -9.403 -3.905 19.392 1.00 90.06 100 SER A C 1
ATOM 759 O O . SER A 1 100 ? -9.336 -4.625 20.388 1.00 90.06 100 SER A O 1
ATOM 761 N N . ASN A 1 101 ? -10.331 -2.952 19.273 1.00 91.00 101 ASN A N 1
ATOM 762 C CA . ASN A 1 101 ? -11.361 -2.656 20.264 1.00 91.00 101 ASN A CA 1
ATOM 763 C C . ASN A 1 101 ? -12.766 -3.130 19.839 1.00 91.00 101 ASN A C 1
ATOM 765 O O . ASN A 1 101 ? -13.748 -2.770 20.483 1.00 91.00 101 ASN A O 1
ATOM 769 N N . GLY A 1 102 ? -12.861 -3.994 18.820 1.00 89.19 102 GLY A N 1
ATOM 770 C CA . GLY A 1 102 ? -14.092 -4.702 18.449 1.00 89.19 102 GLY A CA 1
ATOM 771 C C . GLY A 1 102 ? -14.896 -4.075 17.309 1.00 89.19 102 GLY A C 1
ATOM 772 O O . GLY A 1 102 ? -16.040 -4.475 17.088 1.00 89.19 102 GLY A O 1
ATOM 773 N N . VAL A 1 103 ? -14.322 -3.121 16.572 1.00 92.88 103 VAL A N 1
ATOM 774 C CA . VAL A 1 103 ? -14.971 -2.504 15.406 1.00 92.88 103 VAL A CA 1
ATOM 775 C C . VAL A 1 103 ? -14.645 -3.274 14.125 1.00 92.88 103 VAL A C 1
ATOM 777 O O . VAL A 1 103 ? -13.488 -3.557 13.819 1.00 92.88 103 VAL A O 1
ATOM 780 N N . LYS A 1 104 ? -15.657 -3.567 13.312 1.00 93.12 104 LYS A N 1
ATOM 781 C CA . LYS A 1 104 ? -15.510 -4.134 11.971 1.00 93.12 104 LYS A CA 1
ATOM 782 C C . LYS A 1 104 ? -15.136 -3.035 10.973 1.00 93.12 104 LYS A C 1
ATOM 784 O O . LYS A 1 104 ? -15.980 -2.497 10.263 1.00 93.12 104 LYS A O 1
ATOM 789 N N . VAL A 1 105 ? -13.845 -2.725 10.893 1.00 89.69 105 VAL A N 1
ATOM 790 C CA . VAL A 1 105 ? -13.324 -1.616 10.069 1.00 89.69 105 VAL A CA 1
ATOM 791 C C . VAL A 1 105 ? -13.589 -1.738 8.568 1.00 89.69 105 VAL A C 1
ATOM 793 O O . VAL A 1 105 ? -13.609 -0.731 7.871 1.00 89.69 105 VAL A O 1
ATOM 796 N N . SER A 1 106 ? -13.854 -2.942 8.051 1.00 87.00 106 SER A N 1
ATOM 797 C CA . SER A 1 106 ? -14.248 -3.143 6.647 1.00 87.00 106 SER A CA 1
ATOM 798 C C . SER A 1 106 ? -15.629 -2.581 6.296 1.00 87.00 106 SER A C 1
ATOM 800 O O . SER A 1 106 ? -15.984 -2.564 5.123 1.00 87.00 106 SER A O 1
ATOM 802 N N . LYS A 1 107 ? -16.412 -2.146 7.291 1.00 89.56 107 LYS A N 1
ATOM 803 C CA . LYS A 1 107 ? -17.729 -1.518 7.115 1.00 89.56 107 LYS A CA 1
ATOM 804 C C . LYS A 1 107 ? -17.733 -0.005 7.355 1.00 89.56 107 LYS A C 1
ATOM 806 O O . LYS A 1 107 ? -18.798 0.595 7.307 1.00 89.56 107 LYS A O 1
ATOM 811 N N . LEU A 1 108 ? -16.566 0.585 7.612 1.00 88.69 108 LEU A N 1
ATOM 812 C CA . LEU A 1 108 ? -16.396 2.028 7.757 1.00 88.69 108 LEU A CA 1
ATOM 813 C C . LEU A 1 108 ? -15.937 2.599 6.411 1.00 88.69 108 LEU A C 1
ATOM 815 O O . LEU A 1 108 ? -14.944 2.119 5.855 1.00 88.69 108 LEU A O 1
ATOM 819 N N . ASN A 1 109 ? -16.654 3.606 5.917 1.00 83.81 109 ASN A N 1
ATOM 820 C CA . ASN A 1 109 ? -16.507 4.158 4.569 1.00 83.81 109 ASN A CA 1
ATOM 821 C C . ASN A 1 109 ? -15.677 5.450 4.523 1.00 83.81 109 ASN A C 1
ATOM 823 O O . ASN A 1 109 ? -15.458 5.991 3.442 1.00 83.81 109 ASN A O 1
ATOM 827 N N . GLY A 1 110 ? -15.199 5.953 5.665 1.00 83.44 110 GLY A N 1
ATOM 828 C CA . GLY A 1 110 ? -14.316 7.116 5.691 1.00 83.44 110 GLY A CA 1
ATOM 829 C C . GLY A 1 110 ? -14.125 7.735 7.071 1.00 83.44 110 GLY A C 1
ATOM 830 O O . GLY A 1 110 ? -14.502 7.168 8.097 1.00 83.44 110 GLY A O 1
ATOM 831 N N . ILE A 1 111 ? -13.538 8.932 7.075 1.00 87.81 111 ILE A N 1
ATOM 832 C CA . ILE A 1 111 ? -13.143 9.662 8.283 1.00 87.81 111 ILE A CA 1
ATOM 833 C C . ILE A 1 111 ? -14.299 9.911 9.261 1.00 87.81 111 ILE A C 1
ATOM 835 O O . ILE A 1 111 ? -14.125 9.736 10.467 1.00 87.81 111 ILE A O 1
ATOM 839 N N . GLU A 1 112 ? -15.483 10.250 8.758 1.00 89.00 112 GLU A N 1
ATOM 840 C CA . GLU A 1 112 ? -16.664 10.505 9.589 1.00 89.00 112 GLU A CA 1
ATOM 841 C C . GLU A 1 112 ? -17.100 9.265 10.373 1.00 89.00 112 GLU A C 1
ATOM 843 O O . GLU A 1 112 ? -17.405 9.351 11.566 1.00 89.00 112 GLU A O 1
ATOM 848 N N . ASP A 1 113 ? -17.028 8.089 9.747 1.00 91.94 113 ASP A N 1
ATOM 849 C CA . ASP A 1 113 ? -17.323 6.822 10.412 1.00 91.94 113 ASP A CA 1
ATOM 850 C C . ASP A 1 113 ? -16.285 6.506 11.497 1.00 91.94 113 ASP A C 1
ATOM 852 O O . ASP A 1 113 ? -16.638 5.984 12.557 1.00 91.94 113 ASP A O 1
ATOM 856 N N . TYR A 1 114 ? -15.013 6.867 11.284 1.00 93.12 114 TYR A N 1
ATOM 857 C CA . TYR A 1 114 ? -13.966 6.699 12.295 1.00 93.12 114 TYR A CA 1
ATOM 858 C C . TYR A 1 114 ? -14.214 7.573 13.525 1.00 93.12 114 TYR A C 1
ATOM 860 O O . TYR A 1 114 ? -14.152 7.070 14.649 1.00 93.12 114 TYR A O 1
ATOM 868 N N . TRP A 1 115 ? -14.531 8.857 13.326 1.00 93.75 115 TRP A N 1
ATOM 869 C CA . TRP A 1 115 ? -14.859 9.776 14.420 1.00 93.75 115 TRP A CA 1
ATOM 870 C C . TRP A 1 115 ? -16.106 9.326 15.174 1.00 93.75 115 TRP A C 1
ATOM 872 O O . TRP A 1 115 ? -16.102 9.280 16.406 1.00 93.75 115 TRP A O 1
ATOM 882 N N . LYS A 1 116 ? -17.154 8.920 14.450 1.00 93.50 116 LYS A N 1
ATOM 883 C CA . LYS A 1 116 ? -18.396 8.430 15.051 1.00 93.50 116 LYS A CA 1
ATOM 884 C C . LYS A 1 116 ? -18.165 7.163 15.872 1.00 93.50 116 LYS A C 1
ATOM 886 O O . LYS A 1 116 ? -18.604 7.092 17.018 1.00 93.50 116 LYS A O 1
ATOM 891 N N . ALA A 1 117 ? -17.438 6.185 15.331 1.00 94.12 117 ALA A N 1
ATOM 892 C CA . ALA A 1 117 ? -17.092 4.970 16.064 1.00 94.12 117 ALA A CA 1
ATOM 893 C C . ALA A 1 117 ? -16.250 5.282 17.313 1.00 94.12 117 ALA A C 1
ATOM 895 O O . ALA A 1 117 ? -16.516 4.738 18.385 1.00 94.12 117 ALA A O 1
ATOM 896 N N . ALA A 1 118 ? -15.274 6.189 17.204 1.00 94.19 118 ALA A N 1
ATOM 897 C CA . ALA A 1 118 ? -14.445 6.603 18.331 1.00 94.19 118 ALA A CA 1
ATOM 898 C C . ALA A 1 118 ? -15.259 7.291 19.442 1.00 94.19 118 ALA A C 1
ATOM 900 O O . ALA A 1 118 ? -15.118 6.933 20.613 1.00 94.19 118 ALA A O 1
ATOM 901 N N . ARG A 1 119 ? -16.161 8.215 19.090 1.00 93.56 119 ARG A N 1
ATOM 902 C CA . ARG A 1 119 ? -17.054 8.889 20.049 1.00 93.56 119 ARG A CA 1
ATOM 903 C C . ARG A 1 119 ? -18.006 7.915 20.733 1.00 93.56 119 ARG A C 1
ATOM 905 O O . ARG A 1 119 ? -18.163 7.983 21.946 1.00 93.56 119 ARG A O 1
ATOM 912 N N . LEU A 1 120 ? -18.586 6.964 20.001 1.00 94.06 120 LEU A N 1
ATOM 913 C CA . LEU A 1 120 ? -19.468 5.953 20.597 1.00 94.06 120 LEU A CA 1
ATOM 914 C C . LEU A 1 120 ? -18.733 5.065 21.610 1.00 94.06 120 LEU A C 1
ATOM 916 O O . LEU A 1 120 ? -19.306 4.688 22.629 1.00 94.06 120 LEU A O 1
ATOM 920 N N . LEU A 1 121 ? -17.461 4.740 21.360 1.00 93.31 121 LEU A N 1
ATOM 921 C CA . LEU A 1 121 ? -16.689 3.872 22.249 1.00 93.31 121 LEU A CA 1
ATOM 922 C C . LEU A 1 121 ? -16.100 4.598 23.462 1.00 93.31 121 LEU A C 1
ATOM 924 O O . LEU A 1 121 ? -16.095 4.024 24.555 1.00 93.31 121 LEU A O 1
ATOM 928 N N . TRP A 1 122 ? -15.610 5.828 23.297 1.00 93.44 122 TRP A N 1
ATOM 929 C CA . TRP A 1 122 ? -14.840 6.526 24.336 1.00 93.44 122 TRP A CA 1
ATOM 930 C C . TRP A 1 122 ? -15.440 7.847 24.817 1.00 93.44 122 TRP A C 1
ATOM 932 O O . TRP A 1 122 ? -14.884 8.436 25.744 1.00 93.44 122 TRP A O 1
ATOM 942 N N . GLY A 1 123 ? -16.580 8.271 24.265 1.00 89.31 123 GLY A N 1
ATOM 943 C CA . GLY A 1 123 ? -17.315 9.455 24.705 1.00 89.31 123 GLY A CA 1
ATOM 944 C C . GLY A 1 123 ? -16.405 10.673 24.810 1.00 89.31 123 GLY A C 1
ATOM 945 O O . GLY A 1 123 ? -15.639 10.963 23.889 1.00 89.31 123 GLY A O 1
ATOM 946 N N . ASP A 1 124 ? -16.454 11.339 25.962 1.00 87.38 124 ASP A N 1
ATOM 947 C CA . ASP A 1 124 ? -15.779 12.610 26.272 1.00 87.38 124 ASP A CA 1
ATOM 948 C C . ASP A 1 124 ? -14.246 12.581 26.171 1.00 87.38 124 ASP A C 1
ATOM 950 O O . ASP A 1 124 ? -13.602 13.624 26.226 1.00 87.38 124 ASP A O 1
ATOM 954 N N . LEU A 1 125 ? -13.637 11.405 25.995 1.00 88.94 125 LEU A N 1
ATOM 955 C CA . LEU A 1 125 ? -12.196 11.278 25.747 1.00 88.94 125 LEU A CA 1
ATOM 956 C C . LEU A 1 125 ? -11.802 11.567 24.290 1.00 88.94 125 LEU A C 1
ATOM 958 O O . LEU A 1 125 ? -10.613 11.657 23.986 1.00 88.94 125 LEU A O 1
ATOM 962 N N . VAL A 1 126 ? -12.786 11.675 23.398 1.00 91.12 126 VAL A N 1
ATOM 963 C CA . VAL A 1 126 ? -12.631 12.089 22.003 1.00 91.12 126 VAL A CA 1
ATOM 964 C C . VAL A 1 126 ? -13.439 13.370 21.831 1.00 91.12 126 VAL A C 1
ATOM 966 O O . VAL A 1 126 ? -14.630 13.397 22.139 1.00 91.12 126 VAL A O 1
ATOM 969 N N . GLU A 1 127 ? -12.793 14.432 21.370 1.00 87.44 127 GLU A N 1
ATOM 970 C CA . GLU A 1 127 ? -13.404 15.743 21.160 1.00 87.44 127 GLU A CA 1
ATOM 971 C C . GLU A 1 127 ? -14.374 15.689 19.973 1.00 87.44 127 GLU A C 1
ATOM 973 O O . GLU A 1 127 ? -14.070 15.113 18.930 1.00 87.44 127 GLU A O 1
ATOM 978 N N . GLU A 1 128 ? -15.561 16.275 20.123 1.00 78.00 128 GLU A N 1
ATOM 979 C CA . GLU A 1 128 ? -16.607 16.216 19.095 1.00 78.00 128 GLU A CA 1
ATOM 980 C C . GLU A 1 128 ? -16.377 17.203 17.942 1.00 78.00 128 GLU A C 1
ATOM 982 O O . GLU A 1 128 ? -16.667 16.898 16.781 1.00 78.00 128 GLU A O 1
ATOM 987 N N . THR A 1 129 ? -15.821 18.372 18.260 1.00 80.38 129 THR A N 1
ATOM 988 C CA . THR A 1 129 ? -15.628 19.504 17.346 1.00 80.38 129 THR A CA 1
ATOM 989 C C . THR A 1 129 ? -14.196 20.047 17.428 1.00 80.38 129 THR A C 1
ATOM 991 O O . THR A 1 129 ? -13.977 21.184 17.848 1.00 80.38 129 THR A O 1
ATOM 994 N N . PRO A 1 130 ? -13.186 19.253 17.024 1.00 83.44 130 PRO A N 1
ATOM 995 C CA . PRO A 1 130 ? -11.813 19.739 16.975 1.00 83.44 130 PRO A CA 1
ATOM 996 C C . PRO A 1 130 ? -11.671 20.862 15.937 1.00 83.44 130 PRO A C 1
ATOM 998 O O . PRO A 1 130 ? -12.374 20.887 14.926 1.00 83.44 130 PRO A O 1
ATOM 1001 N N . LYS A 1 131 ? -10.692 21.756 16.139 1.00 78.00 131 LYS A N 1
ATOM 1002 C CA . LYS A 1 131 ? -10.365 22.829 15.174 1.00 78.00 131 LYS A CA 1
ATOM 1003 C C . LYS A 1 131 ? -10.060 22.301 13.767 1.00 78.00 131 LYS A C 1
ATOM 1005 O O . LYS A 1 131 ? -10.333 22.987 12.788 1.00 78.00 131 LYS A O 1
ATOM 1010 N N . VAL A 1 132 ? -9.482 21.102 13.677 1.00 78.88 132 VAL A N 1
ATOM 1011 C CA . VAL A 1 132 ? -9.215 20.385 12.426 1.00 78.88 132 VAL A CA 1
ATOM 1012 C C . VAL A 1 132 ? -9.743 18.962 12.583 1.00 78.88 132 VAL A C 1
ATOM 1014 O O . VAL A 1 132 ? -9.338 18.242 13.493 1.00 78.88 132 VAL A O 1
ATOM 1017 N N . ARG A 1 133 ? -10.669 18.552 11.713 1.00 83.06 133 ARG A N 1
ATOM 1018 C CA . ARG A 1 133 ? -11.304 17.226 11.745 1.00 83.06 133 ARG A CA 1
ATOM 1019 C C . ARG A 1 133 ? -10.680 16.319 10.688 1.00 83.06 133 ARG A C 1
ATOM 1021 O O . ARG A 1 133 ? -11.303 15.985 9.687 1.00 83.06 133 ARG A O 1
ATOM 1028 N N . ASP A 1 134 ? -9.423 15.949 10.912 1.00 83.19 134 ASP A N 1
ATOM 1029 C CA . ASP A 1 134 ? -8.653 15.061 10.036 1.00 83.19 134 ASP A CA 1
ATOM 1030 C C . ASP A 1 134 ? -8.242 13.750 10.741 1.00 83.19 134 ASP A C 1
ATOM 1032 O O . ASP A 1 134 ? -8.473 13.541 11.938 1.00 83.19 134 ASP A O 1
ATOM 1036 N N . VAL A 1 135 ? -7.665 12.816 9.977 1.00 84.56 135 VAL A N 1
ATOM 1037 C CA . VAL A 1 135 ? -7.262 11.500 10.497 1.00 84.56 135 VAL A CA 1
ATOM 1038 C C . VAL A 1 135 ? -6.116 11.625 11.507 1.00 84.56 135 VAL A C 1
ATOM 1040 O O . VAL A 1 135 ? -6.072 10.879 12.484 1.00 84.56 135 VAL A O 1
ATOM 1043 N N . TYR A 1 136 ? -5.202 12.576 11.312 1.00 83.44 136 TYR A N 1
ATOM 1044 C CA . TYR A 1 136 ? -4.049 12.787 12.192 1.00 83.44 136 TYR A CA 1
ATOM 1045 C C . TYR A 1 136 ? -4.475 13.267 13.581 1.00 83.44 136 TYR A C 1
ATOM 1047 O O . TYR A 1 136 ? -3.986 12.762 14.596 1.00 83.44 136 TYR A O 1
ATOM 1055 N N . THR A 1 137 ? -5.445 14.175 13.631 1.00 88.19 137 THR A N 1
ATOM 1056 C CA . THR A 1 137 ? -6.058 14.663 14.867 1.00 88.19 137 THR A CA 1
ATOM 1057 C C . THR A 1 137 ? -6.744 13.520 15.605 1.00 88.19 137 THR A C 1
ATOM 1059 O O . THR A 1 137 ? -6.556 13.368 16.814 1.00 88.19 137 THR A O 1
ATOM 1062 N N . LEU A 1 138 ? -7.457 12.647 14.886 1.00 90.88 138 LEU A N 1
ATOM 1063 C CA . LEU A 1 138 ? -8.084 11.477 15.497 1.00 90.88 138 LEU A CA 1
ATOM 1064 C C . LEU A 1 138 ? -7.049 10.507 16.086 1.00 90.88 138 LEU A C 1
ATOM 1066 O O . LEU A 1 138 ? -7.202 10.070 17.228 1.00 90.88 138 LEU A O 1
ATOM 1070 N N . VAL A 1 139 ? -5.968 10.199 15.355 1.00 89.88 139 VAL A N 1
ATOM 1071 C CA . VAL A 1 139 ? -4.860 9.369 15.874 1.00 89.88 139 VAL A CA 1
ATOM 1072 C C . VAL A 1 139 ? -4.328 9.951 17.179 1.00 89.88 139 VAL A C 1
ATOM 1074 O O . VAL A 1 139 ? -4.179 9.231 18.169 1.00 89.88 139 VAL A O 1
ATOM 1077 N N . PHE A 1 140 ? -4.066 11.256 17.198 1.00 89.38 140 PHE A N 1
ATOM 1078 C CA . PHE A 1 140 ? -3.520 11.940 18.360 1.00 89.38 140 PHE A CA 1
ATOM 1079 C C . PHE A 1 140 ? -4.431 11.830 19.590 1.00 89.38 140 PHE A C 1
ATOM 1081 O O . PHE A 1 140 ? -3.952 11.534 20.688 1.00 89.38 140 PHE A O 1
ATOM 1088 N N . GLN A 1 141 ? -5.744 11.995 19.412 1.00 91.56 141 GLN A N 1
ATOM 1089 C CA . GLN A 1 141 ? -6.711 11.843 20.500 1.00 91.56 141 GLN A CA 1
ATOM 1090 C C . GLN A 1 141 ? -6.797 10.390 20.993 1.00 91.56 141 GLN A C 1
ATOM 1092 O O . GLN A 1 141 ? -6.700 10.140 22.195 1.00 91.56 141 GLN A O 1
ATOM 1097 N N . LEU A 1 142 ? -6.866 9.410 20.085 1.00 91.88 142 LEU A N 1
ATOM 1098 C CA . LEU A 1 142 ? -6.937 7.987 20.445 1.00 91.88 142 LEU A CA 1
ATOM 1099 C C . LEU A 1 142 ? -5.694 7.504 21.211 1.00 91.88 142 LEU A C 1
ATOM 1101 O O . LEU A 1 142 ? -5.801 6.725 22.165 1.00 91.88 142 LEU A O 1
ATOM 1105 N N . VAL A 1 143 ? -4.502 7.981 20.839 1.00 88.88 143 VAL A N 1
ATOM 1106 C CA . VAL A 1 143 ? -3.242 7.635 21.520 1.00 88.88 143 VAL A CA 1
ATOM 1107 C C . VAL A 1 143 ? -3.185 8.205 22.942 1.00 88.88 143 VAL A C 1
ATOM 1109 O O . VAL A 1 143 ? -2.586 7.576 23.818 1.00 88.88 143 VAL A O 1
ATOM 1112 N N . ARG A 1 144 ? -3.848 9.335 23.209 1.00 91.12 144 ARG A N 1
ATOM 1113 C CA . ARG A 1 144 ? -3.909 9.955 24.543 1.00 91.12 144 ARG A CA 1
ATOM 1114 C C . ARG A 1 144 ? -4.841 9.235 25.517 1.00 91.12 144 ARG A C 1
ATOM 1116 O O . ARG A 1 144 ? -4.659 9.363 26.725 1.00 91.12 144 ARG A O 1
ATOM 1123 N N . ILE A 1 145 ? -5.775 8.419 25.026 1.00 91.56 145 ILE A N 1
ATOM 1124 C CA . ILE A 1 145 ? -6.632 7.598 25.891 1.00 91.56 145 ILE A CA 1
ATOM 1125 C C . ILE A 1 145 ? -5.745 6.636 26.706 1.00 91.56 145 ILE A C 1
ATOM 1127 O O . ILE A 1 145 ? -4.939 5.905 26.113 1.00 91.56 145 ILE A O 1
ATOM 1131 N N . PRO A 1 146 ? -5.879 6.551 28.043 1.00 90.94 146 PRO A N 1
ATOM 1132 C CA . PRO A 1 146 ? -5.053 5.664 28.859 1.00 90.94 146 PRO A CA 1
ATOM 1133 C C . PRO A 1 146 ? -5.192 4.188 28.462 1.00 90.94 146 PRO A C 1
ATOM 1135 O O . PRO A 1 146 ? -6.305 3.671 28.341 1.00 90.94 146 PRO A O 1
ATOM 1138 N N . LYS A 1 147 ? -4.066 3.466 28.327 1.00 87.81 147 LYS A N 1
ATOM 1139 C CA . LYS A 1 147 ? -4.027 2.068 27.833 1.00 87.81 147 LYS A CA 1
ATOM 1140 C C . LYS A 1 147 ? -5.022 1.132 28.536 1.00 87.81 147 LYS A C 1
ATOM 1142 O O . LYS A 1 147 ? -5.677 0.340 27.869 1.00 87.81 147 LYS A O 1
ATOM 1147 N N . LYS A 1 148 ? -5.172 1.251 29.863 1.00 88.38 148 LYS A N 1
ATOM 1148 C CA . LYS A 1 148 ? -6.102 0.428 30.665 1.00 88.38 148 LYS A CA 1
ATOM 1149 C C . LYS A 1 148 ? -7.580 0.765 30.419 1.00 88.38 148 LYS A C 1
ATOM 1151 O O . LYS A 1 148 ? -8.438 -0.097 30.584 1.00 88.38 148 LYS A O 1
ATOM 1156 N N . GLN A 1 149 ? -7.891 2.003 30.032 1.00 88.94 149 GLN A N 1
ATOM 1157 C CA . GLN A 1 149 ? -9.266 2.453 29.805 1.00 88.94 149 GLN A CA 1
ATOM 1158 C C . GLN A 1 149 ? -9.774 2.098 28.404 1.00 88.94 149 GLN A C 1
ATOM 1160 O O . GLN A 1 149 ? -10.962 1.813 28.268 1.00 88.94 149 GLN A O 1
ATOM 1165 N N . ARG A 1 150 ? -8.886 2.038 27.399 1.00 89.75 150 ARG A N 1
ATOM 1166 C CA . ARG A 1 150 ? -9.227 1.764 25.989 1.00 89.75 150 ARG A CA 1
ATOM 1167 C C . ARG A 1 150 ? -10.140 0.538 25.809 1.00 89.75 150 ARG A C 1
ATOM 1169 O O . ARG A 1 150 ? -11.299 0.746 25.447 1.00 89.75 150 ARG A O 1
ATOM 1176 N N . PRO A 1 151 ? -9.705 -0.703 26.127 1.00 89.19 151 PRO A N 1
ATOM 1177 C CA . PRO A 1 151 ? -10.542 -1.884 25.929 1.00 89.19 151 PRO A CA 1
ATOM 1178 C C . PRO A 1 151 ? -11.691 -1.959 26.936 1.00 89.19 151 PRO A C 1
ATOM 1180 O O . PRO A 1 151 ? -12.732 -2.531 26.627 1.00 89.19 151 PRO A O 1
ATOM 1183 N N . ARG A 1 152 ? -11.530 -1.393 28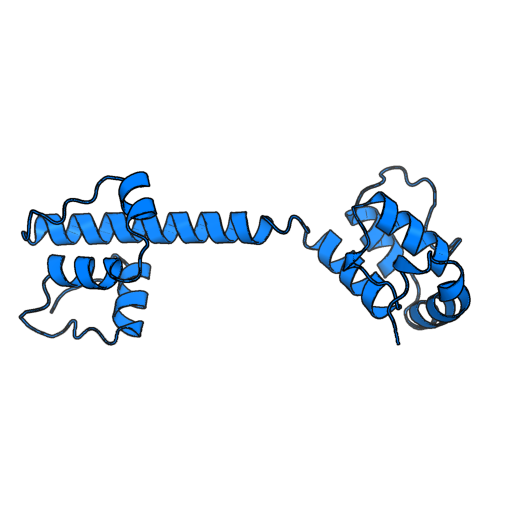.142 1.00 92.06 152 ARG A N 1
ATOM 1184 C CA . ARG A 1 152 ? -12.565 -1.416 29.185 1.00 92.06 152 ARG A CA 1
ATOM 1185 C C . ARG A 1 152 ? -13.802 -0.629 28.752 1.00 92.06 152 ARG A C 1
ATOM 1187 O O . ARG A 1 152 ? -14.907 -1.157 28.815 1.00 92.06 152 ARG A O 1
ATOM 1194 N N . LEU A 1 153 ? -13.606 0.612 28.308 1.00 91.56 153 LEU A N 1
ATOM 1195 C CA . LEU A 1 153 ? -14.686 1.478 27.834 1.00 91.56 153 LEU A CA 1
ATOM 1196 C C . LEU A 1 153 ? -15.252 0.970 26.509 1.00 91.56 153 LEU A C 1
ATOM 1198 O O . LEU A 1 153 ? -16.465 0.827 26.393 1.00 91.56 153 LEU A O 1
ATOM 1202 N N . ALA A 1 154 ? -14.389 0.571 25.569 1.00 91.12 154 ALA A N 1
ATOM 1203 C CA . ALA A 1 154 ? -14.848 0.050 24.288 1.00 91.12 154 ALA A CA 1
ATOM 1204 C C . ALA A 1 154 ? -15.740 -1.191 24.444 1.00 91.12 154 ALA A C 1
ATOM 1206 O O . ALA A 1 154 ? -16.786 -1.278 23.814 1.00 91.12 154 ALA A O 1
ATOM 1207 N N . ARG A 1 155 ? -15.389 -2.131 25.335 1.00 90.00 155 ARG A N 1
ATOM 1208 C CA . ARG A 1 155 ? -16.231 -3.308 25.618 1.00 90.00 155 ARG A CA 1
ATOM 1209 C C . ARG A 1 155 ? -17.570 -2.936 26.247 1.00 90.00 155 ARG A C 1
ATOM 1211 O O . ARG A 1 155 ? -18.574 -3.534 25.878 1.00 90.00 155 ARG A O 1
ATOM 1218 N N . LYS A 1 156 ? -17.587 -1.970 27.172 1.00 90.75 156 LYS A N 1
ATOM 1219 C CA . LYS A 1 156 ? -18.822 -1.481 27.806 1.00 90.75 156 LYS A CA 1
ATOM 1220 C C . LYS A 1 156 ? -19.756 -0.832 26.778 1.00 90.75 156 LYS A C 1
ATOM 1222 O O . LYS A 1 156 ? -20.961 -1.038 26.840 1.00 90.75 156 LYS A O 1
ATOM 1227 N N . ASN A 1 157 ? -19.186 -0.106 25.819 1.00 92.19 157 ASN A N 1
ATOM 1228 C CA . ASN A 1 157 ? -19.928 0.721 24.872 1.00 92.19 157 ASN A CA 1
ATOM 1229 C C . ASN A 1 157 ? -20.077 0.087 23.477 1.00 92.19 157 ASN A C 1
ATOM 1231 O O . ASN A 1 157 ? -20.669 0.691 22.590 1.00 92.19 157 ASN A O 1
ATOM 1235 N N . ILE A 1 158 ? -19.594 -1.142 23.262 1.00 90.31 158 ILE A N 1
ATOM 1236 C CA . ILE A 1 158 ? -19.642 -1.820 21.953 1.00 90.31 158 ILE A CA 1
ATOM 1237 C C . ILE A 1 158 ? -21.076 -1.941 21.412 1.00 90.31 158 ILE A C 1
ATOM 1239 O O . ILE A 1 158 ? -21.302 -1.898 20.205 1.00 90.31 158 ILE A O 1
ATOM 1243 N N . ALA A 1 159 ? -22.058 -2.060 22.311 1.00 89.56 159 ALA A N 1
ATOM 1244 C CA . ALA A 1 159 ? -23.474 -2.139 21.975 1.00 89.56 159 ALA A CA 1
ATOM 1245 C C . ALA A 1 159 ? -24.050 -0.809 21.453 1.00 89.56 159 ALA A C 1
ATOM 1247 O O . ALA A 1 159 ? -25.104 -0.824 20.827 1.00 89.56 159 ALA A O 1
ATOM 1248 N N . ALA A 1 160 ? -23.364 0.319 21.662 1.00 90.31 160 ALA A N 1
ATOM 1249 C CA . ALA A 1 160 ? -23.753 1.612 21.101 1.00 90.31 160 ALA A CA 1
ATOM 1250 C C . ALA A 1 160 ? -23.374 1.746 19.613 1.00 90.31 160 ALA A C 1
ATOM 1252 O O . ALA A 1 160 ? -23.930 2.587 18.911 1.00 90.31 160 ALA A O 1
ATOM 1253 N N . LEU A 1 161 ? -22.455 0.912 19.104 1.00 91.44 161 LEU A N 1
ATOM 1254 C CA . LEU A 1 161 ? -22.122 0.887 17.677 1.00 91.44 161 LEU A CA 1
ATOM 1255 C C . LEU A 1 161 ? -23.272 0.289 16.849 1.00 91.44 161 LEU A C 1
ATOM 1257 O O . LEU A 1 161 ? -23.913 -0.660 17.317 1.00 91.44 161 LEU A O 1
ATOM 1261 N N . PRO A 1 162 ? -23.487 0.741 15.599 1.00 92.44 162 PRO A N 1
ATOM 1262 C CA . PRO A 1 162 ? -24.352 0.054 14.641 1.00 92.44 162 PRO A CA 1
ATOM 1263 C C . PRO A 1 162 ? -23.991 -1.430 14.521 1.00 92.44 162 PRO A C 1
ATOM 1265 O O . PRO A 1 162 ? -22.812 -1.787 14.535 1.00 92.44 162 PRO A O 1
ATOM 1268 N N . ALA A 1 163 ? -24.989 -2.310 14.399 1.00 90.00 163 ALA A N 1
ATOM 1269 C CA . ALA A 1 163 ? -24.771 -3.762 14.388 1.00 90.00 163 ALA A CA 1
ATOM 1270 C C . ALA A 1 163 ? -23.799 -4.213 13.280 1.00 90.00 163 ALA A C 1
ATOM 1272 O O . ALA A 1 163 ? -22.971 -5.096 13.493 1.00 90.00 163 ALA A O 1
ATOM 1273 N N . GLU A 1 164 ? -23.848 -3.556 12.124 1.00 90.56 164 GLU A N 1
ATOM 1274 C CA . GLU A 1 164 ? -22.955 -3.777 10.984 1.00 90.56 164 GLU A CA 1
ATOM 1275 C C . GLU A 1 164 ? -21.482 -3.423 11.254 1.00 90.56 164 GLU A C 1
ATOM 1277 O O . GLU A 1 164 ? -20.588 -4.000 10.630 1.00 90.56 164 GLU A O 1
ATOM 1282 N N . TRP A 1 165 ? -21.217 -2.527 12.210 1.00 92.81 165 TRP A N 1
ATOM 1283 C CA . TRP A 1 165 ? -19.873 -2.107 12.615 1.00 92.81 165 TRP A CA 1
ATOM 1284 C C . TRP A 1 165 ? -19.310 -2.936 13.768 1.00 92.81 165 TRP A C 1
ATOM 1286 O O . TRP A 1 165 ? -18.150 -2.757 14.133 1.00 92.81 165 TRP A O 1
ATOM 1296 N N . ARG A 1 166 ? -20.084 -3.849 14.359 1.00 91.38 166 ARG A N 1
ATOM 1297 C CA . ARG A 1 166 ? -19.593 -4.717 15.435 1.00 91.38 166 ARG A CA 1
ATOM 1298 C C . ARG A 1 166 ? -18.832 -5.894 14.831 1.00 91.38 166 ARG A C 1
ATOM 1300 O O . ARG A 1 166 ? -19.340 -6.596 13.954 1.00 91.38 166 ARG A O 1
ATOM 1307 N N . ALA A 1 167 ? -17.609 -6.134 15.294 1.00 86.44 167 ALA A N 1
ATOM 1308 C CA . ALA A 1 167 ? -16.903 -7.363 14.959 1.00 86.44 167 ALA A CA 1
ATOM 1309 C C . ALA A 1 167 ? -17.661 -8.552 15.574 1.00 86.44 167 ALA A C 1
ATOM 1311 O O . ALA A 1 167 ? -17.961 -8.543 16.770 1.00 86.44 167 ALA A O 1
ATOM 1312 N N . LYS A 1 168 ? -17.995 -9.562 14.758 1.00 70.56 168 LYS A N 1
ATOM 1313 C CA . LYS A 1 168 ? -18.503 -10.836 15.281 1.00 70.56 168 LYS A CA 1
ATOM 1314 C C . LYS A 1 168 ? -17.379 -11.455 16.111 1.00 70.56 168 LYS A C 1
ATOM 1316 O O . LYS A 1 168 ? -16.275 -11.615 15.593 1.00 70.56 168 LYS A O 1
ATOM 1321 N N . ARG A 1 169 ? -17.649 -11.684 17.394 1.00 57.84 169 ARG A N 1
ATOM 1322 C CA . ARG A 1 169 ? -16.778 -12.481 18.257 1.00 57.84 169 ARG A CA 1
ATOM 1323 C C . ARG A 1 169 ? -16.981 -13.955 17.970 1.00 57.84 169 ARG A C 1
ATOM 1325 O O . ARG A 1 169 ? -18.134 -14.306 17.634 1.00 57.84 169 ARG A O 1
#

Radius of gyration: 25.9 Å; chains: 1; bounding box: 55×42×64 Å

Sequence (169 aa):
MINVSGFPLCAKRLQFQRAKLNDGGMTAYWAAVAVAADLDDEKLTQFGGFNFNDMSEDNGQKLLGRLEQFIRAGLANRKAKSDVSNVTAAESSVRAFLGSNGVKVSKLNGIEDYWKAARLLWGDLVEETPKVRDVYTLVFQLVRIPKKQRPRLARKNIAALPAEWRAKR

Secondary structure (DSSP, 8-state):
----TT-HHHHHHHHHTT--TTSTT--HHHHHHHHHTTS-HHHHHHH-----S---HHHHHHHHHHHHHHHHHHHHHHHHHHTTS---HHHHHHHHHHHHTTB-GGG--SHHHHHHHHHHHHGGGS-SS-SS-SHHHHHHHHHHS-TTHHHHHHHHHGGGS-GGGBPP-

Foldseek 3Di:
DDDCVVQVVLVVQCVVVVPDCVDPPCALLNSLVSSCVPPDPVLDVVLDDQDNVDSDSVSSVSSSVSSSVSVVVVVVVVVVCVCVVVQPPLNVLLLVLLVVLFWPSVPQDDLVSSLVSCCLQPPPLRDPDDPDSDSNSVSVSSVPPDPVVSNVSSVVRVVVDDPSTGHDD

pLDDT: mean 83.91, std 11.65, range [37.62, 94.19]